Protein AF-A0A918XLY5-F1 (afdb_monomer)

Sequence (138 aa):
MVFLKAQVSSDLIGVGDHTYYDDRGSGVPFEEACVLYNYGPHRLFNGGFRAIAPGATILMPAGNHPTIGPSTYPFTMFGGQWAERTLETYLSAPAPPVCSTRAFGGQVLDGAGGPAREGGGHHAVHAGQGRQFQGQAP

Solvent-accessible surface area (backbone atoms only — not comparable to full-atom values): 8229 Å² total; per-residue (Å²): 99,46,63,39,60,84,66,66,78,54,88,46,52,46,59,23,60,80,16,30,36,38,56,83,78,66,83,62,55,63,65,74,69,24,41,42,50,85,52,80,97,64,66,50,77,42,67,50,34,28,40,39,29,41,63,33,36,33,42,30,52,64,68,60,65,54,86,59,78,98,53,58,70,70,52,45,79,74,39,69,72,43,20,75,74,31,44,67,63,60,70,68,44,78,76,69,92,50,50,31,43,35,28,51,78,33,49,39,43,59,52,92,81,77,87,84,66,93,88,65,81,85,47,73,54,78,44,53,76,75,43,75,46,80,57,78,66,86

Radius of gyration: 17.38 Å; Cα contacts (8 Å, |Δi|>4): 257; chains: 1; bounding box: 44×32×42 Å

Secondary structure (DSSP, 8-state):
-EESTTT---TTEEE-TT-EE--TT----HHHHTEES--SS--EEE-SSEEEPTTEEEE-GGGPPP-SSS--S-GGGG-HHHHHHHHHHHHHSPPPS--EEEESSS--EE---SPPPTT---------TT-EEES---

Nearest PDB structures (foldseek):
  6pxa-assembly3_G  TM=8.141E-01  e=2.542E-02  Aliivibrio fischeri ES114
  6pu9-assembly1_B  TM=7.550E-01  e=2.714E-02  Vibrio vulnificus CMCP6

pLDDT: mean 73.64, std 22.46, range [23.81, 96.12]

Structure (mmCIF, N/CA/C/O backbone):
data_AF-A0A918XLY5-F1
#
_entry.id   AF-A0A918XLY5-F1
#
loop_
_atom_site.group_PDB
_atom_site.id
_atom_site.type_symbol
_atom_site.label_atom_id
_atom_site.label_alt_id
_atom_site.label_comp_id
_atom_site.label_asym_id
_atom_site.label_entity_id
_atom_site.label_seq_id
_atom_site.pdbx_PDB_ins_code
_atom_site.Cartn_x
_atom_site.Cartn_y
_atom_site.Cartn_z
_atom_site.occupancy
_atom_site.B_iso_or_equiv
_atom_site.auth_seq_id
_atom_site.auth_comp_id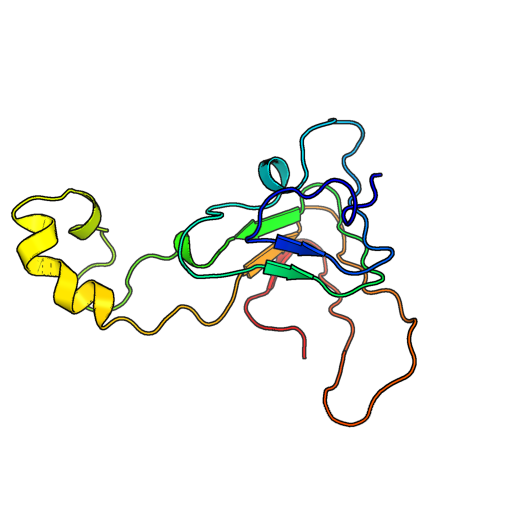
_atom_site.auth_asym_id
_atom_site.auth_atom_id
_atom_site.pdbx_PDB_model_num
ATOM 1 N N . MET A 1 1 ? -8.207 4.783 17.510 1.00 85.75 1 MET A N 1
ATOM 2 C CA . MET A 1 1 ? -9.097 3.889 16.733 1.00 85.75 1 MET A CA 1
ATOM 3 C C . MET A 1 1 ? -9.907 4.696 15.737 1.00 85.75 1 MET A C 1
ATOM 5 O O . MET A 1 1 ? -10.540 5.668 16.134 1.00 85.75 1 MET A O 1
ATOM 9 N N . VAL A 1 2 ? -9.927 4.259 14.478 1.00 92.25 2 VAL A N 1
ATOM 10 C CA . VAL A 1 2 ? -10.647 4.901 13.371 1.00 92.25 2 VAL A CA 1
ATOM 11 C C . VAL A 1 2 ? -11.366 3.869 12.497 1.00 92.25 2 VAL A C 1
ATOM 13 O O . VAL A 1 2 ? -10.828 2.791 12.242 1.00 92.25 2 VAL A O 1
ATOM 16 N N . PHE A 1 3 ? -12.581 4.184 12.032 1.00 94.25 3 PHE A N 1
ATOM 17 C CA . PHE A 1 3 ? -13.305 3.348 11.066 1.00 94.25 3 PHE A CA 1
ATOM 18 C C . PHE A 1 3 ? -12.813 3.618 9.647 1.00 94.25 3 PHE A C 1
ATOM 20 O O . PHE A 1 3 ? -12.813 4.757 9.186 1.00 94.25 3 PHE A O 1
ATOM 27 N N . LEU A 1 4 ? -12.435 2.556 8.939 1.00 94.38 4 LEU A N 1
ATOM 28 C CA . LEU A 1 4 ? -11.695 2.681 7.687 1.00 94.38 4 LEU A CA 1
ATOM 29 C C . LEU A 1 4 ? -12.584 2.980 6.476 1.00 94.38 4 LEU A C 1
ATOM 31 O O . LEU A 1 4 ? -12.155 3.703 5.584 1.00 94.38 4 LEU A O 1
ATOM 35 N N . LYS A 1 5 ? -13.834 2.494 6.451 1.00 92.94 5 LYS A N 1
ATOM 36 C CA . LYS A 1 5 ? -14.717 2.619 5.273 1.00 92.94 5 LYS A CA 1
ATOM 37 C C . LYS A 1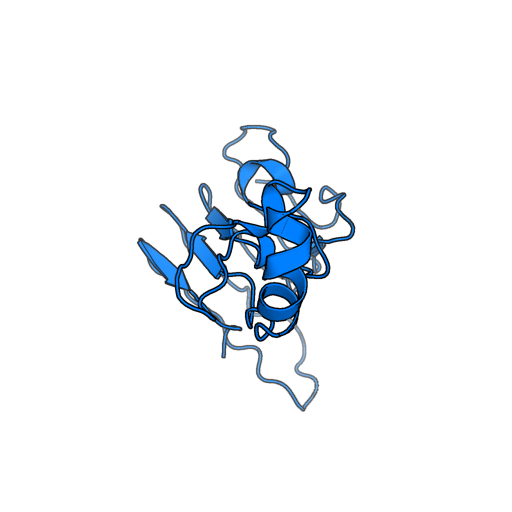 5 ? -14.966 4.069 4.839 1.00 92.94 5 LYS A C 1
ATOM 39 O O . LYS A 1 5 ? -15.173 4.318 3.661 1.00 92.94 5 LYS A O 1
ATOM 44 N N . ALA A 1 6 ? -14.946 5.010 5.782 1.00 91.12 6 ALA A N 1
ATOM 45 C CA . ALA A 1 6 ? -15.170 6.430 5.515 1.00 91.12 6 ALA A CA 1
ATOM 46 C C . ALA A 1 6 ? -13.876 7.248 5.342 1.00 91.12 6 ALA A C 1
ATOM 48 O O . ALA A 1 6 ? -13.959 8.426 5.014 1.00 91.12 6 ALA A O 1
ATOM 49 N N . GLN A 1 7 ? -12.704 6.665 5.616 1.00 92.81 7 GLN A N 1
ATOM 50 C CA . GLN A 1 7 ? -11.425 7.391 5.634 1.00 92.81 7 GLN A CA 1
ATOM 51 C C . GLN A 1 7 ? -10.446 6.950 4.548 1.00 92.81 7 GLN A C 1
ATOM 53 O O . GLN A 1 7 ? -9.580 7.728 4.164 1.00 92.81 7 GLN A O 1
ATOM 58 N N . VAL A 1 8 ? -10.565 5.713 4.072 1.00 94.12 8 VAL A N 1
ATOM 59 C CA . VAL A 1 8 ? -9.766 5.194 2.959 1.00 94.12 8 VAL A CA 1
ATOM 60 C C . VAL A 1 8 ? -10.216 5.874 1.669 1.00 94.12 8 VAL A C 1
ATOM 62 O O . VAL A 1 8 ? -11.411 5.943 1.382 1.00 94.12 8 VAL A O 1
ATOM 65 N N . SER A 1 9 ? -9.249 6.393 0.918 1.00 94.88 9 SER A N 1
ATOM 66 C CA . SER A 1 9 ? -9.462 7.211 -0.278 1.00 94.88 9 SER A CA 1
ATOM 67 C C . SER A 1 9 ? -8.881 6.595 -1.551 1.00 94.88 9 SER A C 1
ATOM 69 O O . SER A 1 9 ? -9.286 6.965 -2.650 1.00 94.88 9 SER A O 1
ATOM 71 N N . SER A 1 10 ? -7.947 5.649 -1.429 1.00 94.31 10 SER A N 1
ATOM 72 C CA . SER A 1 10 ? -7.364 4.939 -2.557 1.00 94.31 10 SER A CA 1
ATOM 73 C C . SER 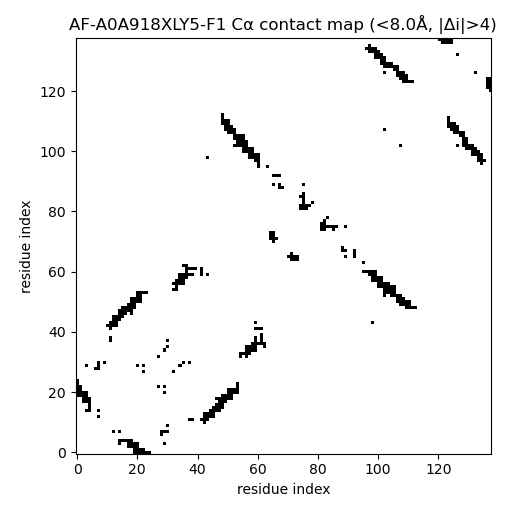A 1 10 ? -8.384 4.011 -3.194 1.00 94.31 10 SER A C 1
ATOM 75 O O . SER A 1 10 ? -8.907 3.093 -2.562 1.00 94.31 10 SER A O 1
ATOM 77 N N . ASP A 1 11 ? -8.539 4.139 -4.508 1.00 93.56 11 ASP A N 1
ATOM 78 C CA . ASP A 1 11 ? -9.314 3.186 -5.300 1.00 93.56 11 ASP A CA 1
ATOM 79 C C . ASP A 1 11 ? -8.739 1.762 -5.224 1.00 93.56 11 ASP A C 1
ATOM 81 O O . ASP A 1 11 ? -9.436 0.782 -5.489 1.00 93.56 11 ASP A O 1
ATOM 85 N N . LEU A 1 12 ? -7.464 1.607 -4.862 1.00 90.81 12 LEU A N 1
ATOM 86 C CA . LEU A 1 12 ? -6.822 0.301 -4.747 1.00 90.81 12 LEU A CA 1
ATOM 87 C C . LEU A 1 12 ? -7.185 -0.427 -3.448 1.00 90.81 12 LEU A C 1
ATOM 89 O O . LEU A 1 12 ? -6.829 -1.596 -3.307 1.00 90.81 12 LEU A O 1
ATOM 93 N N . ILE A 1 13 ? -7.900 0.214 -2.520 1.00 91.62 13 ILE A N 1
ATOM 94 C CA . ILE A 1 13 ? -8.228 -0.348 -1.211 1.00 91.62 13 ILE A CA 1
ATOM 95 C C . ILE A 1 13 ? -9.752 -0.379 -1.027 1.00 91.62 13 ILE A C 1
ATOM 97 O O . ILE A 1 13 ? -10.413 0.638 -0.856 1.00 91.62 13 ILE A O 1
ATOM 101 N N . GLY A 1 14 ? -10.324 -1.582 -1.029 1.00 90.00 14 GLY A N 1
ATOM 102 C CA . GLY A 1 14 ? -11.723 -1.822 -0.687 1.00 90.00 14 GLY A CA 1
ATOM 103 C C . GLY A 1 14 ? -11.876 -2.165 0.792 1.00 90.00 14 GLY A C 1
ATOM 104 O O . GLY A 1 14 ? -11.190 -3.055 1.294 1.00 90.00 14 GLY A O 1
ATOM 105 N N . VAL A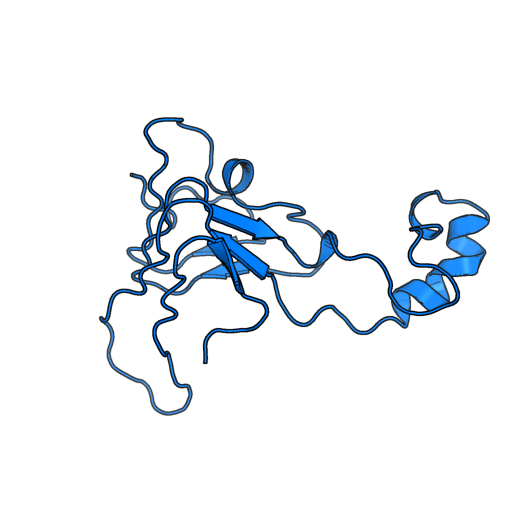 1 15 ? -12.804 -1.504 1.487 1.00 91.12 15 VAL A N 1
ATOM 106 C CA . VAL A 1 15 ? -13.041 -1.707 2.924 1.00 91.12 15 VAL A CA 1
ATOM 107 C C . VAL A 1 15 ? -14.502 -2.050 3.200 1.00 91.12 15 VAL A C 1
ATOM 109 O O . VAL A 1 15 ? -15.409 -1.290 2.859 1.00 91.12 15 VAL A O 1
ATOM 112 N N . GLY A 1 16 ? -14.733 -3.187 3.854 1.00 87.06 16 GLY A N 1
ATOM 113 C CA . GLY A 1 16 ? -16.052 -3.593 4.328 1.00 87.06 16 GLY A CA 1
ATOM 114 C C . GLY A 1 16 ? -16.536 -2.825 5.563 1.00 87.06 16 GLY A C 1
ATOM 115 O O . GLY A 1 16 ? -15.787 -2.118 6.237 1.00 87.06 16 GLY A O 1
ATOM 116 N N . ASP A 1 17 ? -17.824 -2.969 5.868 1.00 89.88 17 ASP A N 1
ATOM 117 C CA . ASP A 1 17 ? -18.466 -2.302 7.004 1.00 89.88 17 ASP A CA 1
ATOM 118 C C . ASP A 1 17 ? -17.846 -2.677 8.349 1.00 89.88 17 ASP A C 1
ATOM 120 O O . ASP A 1 17 ? -17.373 -3.791 8.529 1.00 89.88 17 ASP A O 1
ATOM 124 N N . HIS A 1 18 ? -17.872 -1.753 9.312 1.00 88.94 18 HIS A N 1
ATOM 125 C CA . HIS A 1 18 ? -17.401 -1.974 10.690 1.00 88.94 18 HIS A CA 1
ATOM 126 C C . HIS A 1 18 ? -15.929 -2.396 10.832 1.00 88.94 18 HIS A C 1
ATOM 128 O O . HIS A 1 18 ? -15.513 -2.842 11.900 1.00 88.94 18 HIS A O 1
ATOM 134 N N . THR A 1 19 ? -15.127 -2.219 9.784 1.00 88.06 19 THR A N 1
ATOM 135 C CA . THR A 1 19 ? -13.684 -2.447 9.824 1.00 88.06 19 THR A CA 1
ATOM 136 C C . THR A 1 19 ? -12.953 -1.214 10.358 1.00 88.06 19 THR A C 1
ATOM 138 O O . THR A 1 19 ? -13.193 -0.092 9.899 1.00 88.06 19 THR A O 1
ATOM 141 N N . TYR A 1 20 ? -12.058 -1.410 11.327 1.00 90.94 20 TYR A N 1
ATOM 142 C CA . TYR A 1 20 ? -11.339 -0.337 12.014 1.00 90.94 20 TYR A CA 1
ATOM 143 C C . TYR A 1 20 ? -9.840 -0.616 12.161 1.00 90.94 20 TYR A C 1
ATOM 145 O O . TYR A 1 20 ? -9.399 -1.763 12.141 1.00 90.94 20 TYR A O 1
ATOM 153 N N . TYR A 1 21 ? -9.065 0.449 12.349 1.00 90.38 21 TYR A N 1
ATOM 154 C CA . TYR A 1 21 ? -7.637 0.420 12.671 1.00 90.38 21 TYR A CA 1
ATOM 155 C C . TYR A 1 21 ? -7.391 1.156 13.987 1.00 90.38 21 TYR A C 1
ATOM 157 O O . TYR A 1 21 ? -7.970 2.218 14.232 1.00 90.38 21 TYR A O 1
ATOM 165 N N . ASP A 1 22 ? -6.545 0.605 14.853 1.00 91.00 22 ASP A N 1
ATOM 166 C CA . ASP A 1 22 ? -6.037 1.354 15.999 1.00 91.00 22 ASP A CA 1
ATOM 167 C C . ASP A 1 22 ? -4.784 2.159 15.615 1.00 91.00 22 ASP A C 1
ATOM 169 O O . ASP A 1 22 ? -3.660 1.663 15.610 1.00 91.00 22 ASP A O 1
ATOM 173 N N . ASP A 1 23 ? -5.007 3.434 15.299 1.00 90.69 23 ASP A N 1
ATOM 174 C CA . ASP A 1 23 ? -4.001 4.412 14.884 1.00 90.69 23 ASP A CA 1
ATOM 175 C C . ASP A 1 23 ? -3.139 4.965 16.026 1.00 90.69 23 ASP A C 1
ATOM 177 O O . ASP A 1 23 ? -2.242 5.772 15.764 1.00 90.69 23 ASP A O 1
ATOM 181 N N . ARG A 1 24 ? -3.426 4.587 17.283 1.00 89.56 24 ARG A N 1
ATOM 182 C CA . ARG A 1 24 ? -2.802 5.135 18.504 1.00 89.56 24 ARG A CA 1
ATOM 183 C C . ARG A 1 24 ? -2.809 6.669 18.579 1.00 89.56 24 ARG A C 1
ATOM 185 O O . ARG A 1 24 ? -1.949 7.257 19.231 1.00 89.56 24 ARG A O 1
ATOM 192 N N . GLY A 1 25 ? -3.765 7.318 17.914 1.00 91.12 25 GLY A N 1
ATOM 193 C CA . GLY A 1 25 ? -3.855 8.775 17.835 1.00 91.12 25 GLY A CA 1
ATOM 194 C C . GLY A 1 25 ? -2.806 9.434 16.937 1.00 91.12 25 GLY A C 1
ATOM 195 O O . GLY A 1 25 ? -2.576 10.632 17.077 1.00 91.12 25 GLY A O 1
ATOM 196 N N . SER A 1 26 ? -2.153 8.690 16.035 1.00 90.69 26 SER A N 1
ATOM 197 C CA . SER A 1 26 ? -1.170 9.266 15.104 1.00 90.69 26 SER A CA 1
ATOM 198 C C . SER A 1 26 ? -1.799 10.229 14.092 1.00 90.69 26 SER A C 1
ATOM 200 O O . SER A 1 26 ? -1.107 11.111 13.592 1.00 90.69 26 SER A O 1
ATOM 202 N N . GLY A 1 27 ? -3.088 10.058 13.769 1.00 90.06 27 GLY A N 1
ATOM 203 C CA . GLY A 1 27 ? -3.777 10.848 12.746 1.00 90.06 27 GLY A CA 1
ATOM 204 C C . GLY A 1 27 ? -3.291 10.599 11.312 1.00 90.06 27 GLY A C 1
ATOM 205 O O . GLY A 1 27 ? -3.819 11.206 10.385 1.00 90.06 27 GLY A O 1
ATOM 206 N N . VAL A 1 28 ? -2.313 9.709 11.116 1.00 92.56 28 VAL A N 1
ATOM 207 C CA . VAL A 1 28 ? -1.803 9.342 9.793 1.00 92.56 28 VAL A CA 1
ATOM 208 C C . VAL A 1 28 ? -2.838 8.450 9.098 1.00 92.56 28 VAL A C 1
ATOM 210 O O . VAL A 1 28 ? -3.301 7.480 9.712 1.00 92.56 28 VAL A O 1
ATOM 213 N N . PRO A 1 29 ? -3.206 8.732 7.834 1.00 93.69 29 PRO A N 1
ATOM 214 C CA . PRO A 1 29 ? -4.125 7.890 7.082 1.00 93.69 29 PRO A CA 1
ATOM 215 C C . PRO A 1 29 ? -3.663 6.431 7.045 1.00 93.69 29 PRO A C 1
ATOM 217 O O . PRO A 1 29 ? -2.484 6.141 6.851 1.00 93.69 29 PRO A O 1
ATOM 220 N N . PHE A 1 30 ? -4.601 5.493 7.189 1.00 93.00 30 PHE A N 1
ATOM 221 C CA . PHE A 1 30 ? -4.310 4.053 7.171 1.00 93.00 30 PHE A CA 1
ATOM 222 C C . PHE A 1 30 ? -3.507 3.618 5.934 1.00 93.00 30 PHE A C 1
ATOM 224 O O . PHE A 1 30 ? -2.604 2.790 6.027 1.00 93.00 30 PHE A O 1
ATOM 231 N N . GLU A 1 31 ? -3.821 4.199 4.781 1.00 92.94 31 GLU A N 1
ATOM 232 C CA . GLU A 1 31 ? -3.195 3.886 3.494 1.00 92.94 31 GLU A CA 1
ATOM 233 C C . GLU A 1 31 ? -1.712 4.272 3.470 1.00 92.94 31 GLU A C 1
ATOM 235 O O . GLU A 1 31 ? -0.918 3.601 2.823 1.00 92.94 31 GLU A O 1
ATOM 240 N N . GLU A 1 32 ? -1.332 5.301 4.229 1.00 93.31 32 GLU A N 1
ATOM 241 C CA . GLU A 1 32 ? 0.052 5.753 4.383 1.00 93.31 32 GLU A CA 1
ATOM 242 C C . GLU A 1 32 ? 0.766 5.008 5.516 1.00 93.31 32 GLU A C 1
ATOM 244 O O . GLU A 1 32 ? 1.926 4.620 5.384 1.00 93.31 32 GLU A O 1
ATOM 249 N N . ALA A 1 33 ? 0.072 4.784 6.635 1.00 91.75 33 ALA A N 1
ATOM 250 C CA . ALA A 1 33 ? 0.645 4.158 7.823 1.00 91.75 33 ALA A CA 1
ATOM 251 C C . ALA A 1 33 ? 0.879 2.651 7.652 1.00 91.75 33 ALA A C 1
ATOM 253 O O . ALA A 1 33 ? 1.828 2.100 8.215 1.00 91.75 33 ALA A O 1
ATOM 254 N N . CYS A 1 34 ? -0.004 1.972 6.916 1.00 91.25 34 CYS A N 1
ATOM 255 C CA . CYS A 1 34 ? -0.061 0.516 6.895 1.00 91.25 34 CYS A CA 1
ATOM 256 C C . CYS A 1 34 ? 0.140 -0.094 5.510 1.00 91.25 34 CYS A C 1
ATOM 258 O O . CYS A 1 34 ? 0.563 -1.243 5.457 1.00 91.25 34 CYS A O 1
ATOM 260 N N . VAL A 1 35 ? -0.152 0.592 4.401 1.00 91.94 35 VAL A N 1
ATOM 261 C CA . VAL A 1 35 ? -0.151 -0.040 3.068 1.00 91.94 35 VAL A CA 1
ATOM 262 C C . VAL A 1 35 ? 1.068 0.389 2.257 1.00 91.94 35 VAL A C 1
ATOM 264 O O . VAL A 1 35 ? 1.168 1.508 1.770 1.00 91.94 35 VAL A O 1
ATOM 267 N N . LEU A 1 36 ? 2.010 -0.531 2.074 1.00 91.12 36 LEU A N 1
ATOM 268 C CA . LEU A 1 36 ? 3.237 -0.288 1.322 1.00 91.12 36 LEU A CA 1
ATOM 269 C C . LEU A 1 36 ? 3.094 -0.761 -0.123 1.00 91.12 36 LEU A C 1
ATOM 271 O O . LEU A 1 36 ? 2.519 -1.819 -0.386 1.00 91.12 36 LEU A O 1
ATOM 275 N N . TYR A 1 37 ? 3.692 -0.004 -1.046 1.00 91.62 37 TYR A N 1
ATOM 276 C CA . TYR A 1 37 ? 3.688 -0.276 -2.489 1.00 91.62 37 TYR A CA 1
ATOM 277 C C . TYR A 1 37 ? 2.284 -0.257 -3.123 1.00 91.62 37 TYR A C 1
ATOM 279 O O . TYR A 1 37 ? 1.982 -1.060 -4.003 1.00 91.62 37 TYR A O 1
ATOM 287 N N . ASN A 1 38 ? 1.413 0.656 -2.674 1.00 91.31 38 ASN A N 1
ATOM 288 C CA . ASN A 1 38 ? 0.027 0.787 -3.137 1.00 91.31 38 ASN A CA 1
ATOM 289 C C . ASN A 1 38 ? -0.091 1.400 -4.549 1.00 91.31 38 ASN A C 1
ATOM 291 O O . ASN A 1 38 ? -0.542 2.529 -4.722 1.00 91.31 38 ASN A O 1
ATOM 295 N N . TYR A 1 39 ? 0.367 0.667 -5.560 1.00 88.69 39 TYR A N 1
ATOM 296 C CA . TYR A 1 39 ? 0.287 1.040 -6.970 1.00 88.69 39 TYR A CA 1
ATOM 297 C C . TYR A 1 39 ? 0.240 -0.206 -7.864 1.00 88.69 39 TYR A C 1
ATOM 299 O O . TYR A 1 39 ? 0.404 -1.340 -7.410 1.00 88.69 39 TYR A O 1
ATOM 307 N N . GLY A 1 40 ? 0.026 0.005 -9.163 1.00 86.69 40 GLY A N 1
ATOM 308 C CA . GLY A 1 40 ? -0.101 -1.075 -10.138 1.00 86.69 40 GLY A CA 1
ATOM 309 C C . GLY A 1 40 ? -1.524 -1.647 -10.214 1.00 86.69 40 GLY A C 1
ATOM 310 O O . GLY A 1 40 ? -2.477 -0.998 -9.789 1.00 86.69 40 GLY A O 1
ATOM 311 N N . PRO A 1 41 ? -1.697 -2.844 -10.799 1.00 84.06 41 PRO A N 1
ATOM 312 C CA . PRO A 1 41 ? -3.022 -3.372 -11.134 1.00 84.06 41 PRO A CA 1
ATOM 313 C C . PRO A 1 41 ? -3.741 -4.067 -9.965 1.00 84.06 41 PRO A C 1
ATOM 315 O O . PRO A 1 41 ? -4.892 -4.479 -10.107 1.00 84.06 41 PRO A O 1
ATOM 318 N N . HIS A 1 42 ? -3.075 -4.243 -8.823 1.00 84.25 42 HIS A N 1
ATOM 319 C CA . HIS A 1 42 ? -3.583 -5.040 -7.707 1.00 84.25 42 HIS A CA 1
ATOM 320 C C . HIS A 1 42 ? -4.390 -4.200 -6.718 1.00 84.25 42 HIS A C 1
ATOM 322 O O . HIS A 1 42 ? -4.085 -3.033 -6.488 1.00 84.25 42 HIS A O 1
ATOM 328 N N . ARG A 1 43 ? -5.392 -4.824 -6.088 1.00 84.00 43 ARG A N 1
ATOM 329 C CA . ARG A 1 43 ? -6.243 -4.194 -5.072 1.00 84.00 43 ARG A CA 1
ATOM 330 C C . ARG A 1 43 ? -6.206 -4.967 -3.759 1.00 84.00 43 ARG A C 1
ATOM 332 O O . ARG A 1 43 ? -6.175 -6.196 -3.761 1.00 84.00 43 ARG A O 1
ATOM 339 N N . LEU A 1 44 ? -6.245 -4.236 -2.652 1.00 86.25 44 LEU A N 1
ATOM 340 C CA . LEU A 1 44 ? -6.436 -4.756 -1.307 1.00 86.25 44 LEU A CA 1
ATOM 341 C C . LEU A 1 44 ? -7.933 -4.762 -1.002 1.00 86.25 44 LEU A C 1
ATOM 343 O O . LEU A 1 44 ? -8.523 -3.707 -0.797 1.00 86.25 44 LEU A O 1
ATOM 347 N N . PHE A 1 45 ? -8.552 -5.937 -0.946 1.00 78.06 45 PHE A N 1
ATOM 348 C CA . PHE A 1 45 ? -9.933 -6.064 -0.485 1.00 78.06 45 PHE A CA 1
ATOM 349 C C . PHE A 1 45 ? -9.961 -6.549 0.954 1.00 78.06 45 PHE A C 1
ATOM 351 O O . PHE A 1 45 ? -9.472 -7.633 1.268 1.00 78.06 45 PHE A O 1
ATOM 358 N N . ASN A 1 46 ? -10.572 -5.748 1.817 1.00 70.62 46 ASN A N 1
ATOM 359 C CA . ASN A 1 46 ? -10.787 -6.077 3.207 1.00 70.62 46 ASN A CA 1
ATOM 360 C C . ASN A 1 46 ? -12.281 -6.300 3.445 1.00 70.62 46 ASN A C 1
ATOM 362 O O . ASN A 1 46 ? -13.096 -5.423 3.156 1.00 70.62 46 ASN A O 1
ATOM 366 N N . GLY A 1 47 ? -12.648 -7.474 3.960 1.00 76.00 47 GLY A N 1
ATOM 367 C CA . GLY A 1 47 ? -14.030 -7.763 4.346 1.00 76.00 47 GLY A CA 1
ATOM 368 C C . GLY A 1 47 ? -14.540 -6.827 5.452 1.00 76.00 47 GLY A C 1
ATOM 369 O O . GLY A 1 47 ? -13.805 -5.986 5.976 1.00 76.00 47 GLY A O 1
ATOM 370 N N . GLY A 1 48 ? -15.817 -6.966 5.807 1.00 82.31 48 GLY A N 1
ATOM 371 C CA . GLY A 1 48 ? -16.389 -6.258 6.954 1.00 82.31 48 GLY A CA 1
ATOM 372 C C . GLY A 1 48 ? -15.993 -6.880 8.295 1.00 82.31 48 GLY A C 1
ATOM 373 O O . GLY A 1 48 ? -15.516 -8.013 8.339 1.00 82.31 48 GLY A O 1
ATOM 374 N N . PHE A 1 49 ? -16.247 -6.139 9.373 1.00 83.88 49 PHE A N 1
ATOM 375 C CA . PHE A 1 49 ? -16.105 -6.531 10.775 1.00 83.88 49 PHE A CA 1
ATOM 376 C C . PHE A 1 49 ? -14.678 -6.890 11.189 1.00 83.88 49 PHE A C 1
ATOM 378 O O . PHE A 1 49 ? -14.473 -7.832 11.945 1.00 83.88 49 PHE A O 1
ATOM 385 N N . ARG A 1 50 ? -13.672 -6.151 10.716 1.00 84.69 50 ARG A N 1
ATOM 386 C CA . ARG A 1 50 ? -12.262 -6.455 11.009 1.00 84.69 50 ARG A CA 1
ATOM 387 C C . ARG A 1 50 ? -11.610 -5.423 11.914 1.00 84.69 50 ARG A C 1
ATOM 389 O O . ARG A 1 50 ? -11.765 -4.222 11.715 1.00 84.69 50 ARG A O 1
ATOM 396 N N . ALA A 1 51 ? -10.817 -5.897 12.864 1.00 84.31 51 ALA A N 1
ATOM 397 C CA . ALA A 1 51 ? -9.946 -5.068 13.682 1.00 84.31 51 ALA A CA 1
ATOM 398 C C . ALA A 1 51 ? -8.510 -5.175 13.170 1.00 84.31 51 ALA A C 1
ATOM 400 O O . ALA A 1 51 ? -7.934 -6.262 13.175 1.00 84.31 51 ALA A O 1
ATOM 401 N N . ILE A 1 52 ? -7.921 -4.058 12.752 1.00 86.62 52 ILE A N 1
ATOM 402 C CA . ILE A 1 52 ? -6.515 -3.982 12.359 1.00 86.62 52 ILE A CA 1
ATOM 403 C C . ILE A 1 52 ? -5.710 -3.413 13.521 1.00 86.62 52 ILE A C 1
ATOM 405 O O . ILE A 1 52 ? -5.957 -2.303 13.998 1.00 86.62 52 ILE A O 1
ATOM 409 N N . ALA A 1 53 ? -4.731 -4.191 13.970 1.00 84.88 53 ALA A N 1
ATOM 410 C CA . ALA A 1 53 ? -3.854 -3.800 15.055 1.00 84.88 53 ALA A CA 1
ATOM 411 C C . ALA A 1 53 ? -2.933 -2.622 14.702 1.00 84.88 53 ALA A C 1
ATOM 413 O O . ALA A 1 53 ? -2.536 -2.475 13.541 1.00 84.88 53 ALA A O 1
ATOM 414 N N . PRO A 1 54 ? -2.491 -1.854 15.715 1.00 84.06 54 PRO A N 1
ATOM 415 C CA . PRO A 1 54 ? -1.423 -0.880 15.543 1.00 84.06 54 PRO A CA 1
ATOM 416 C C . PRO A 1 54 ? -0.162 -1.533 14.982 1.00 84.06 54 PRO A C 1
ATOM 418 O O . PRO A 1 54 ? 0.199 -2.637 15.393 1.00 84.06 54 PRO A O 1
ATOM 421 N N . GLY A 1 55 ? 0.540 -0.834 14.089 1.00 82.00 55 GLY A N 1
ATOM 422 C CA . GLY A 1 55 ? 1.790 -1.340 13.510 1.00 82.00 55 GLY A CA 1
ATOM 423 C C . GLY A 1 55 ? 1.600 -2.496 12.522 1.00 82.00 55 GLY A C 1
ATOM 424 O O . GLY A 1 55 ? 2.569 -3.172 12.168 1.00 82.00 55 GLY A O 1
ATOM 425 N N . ALA A 1 56 ? 0.368 -2.748 12.072 1.00 85.25 56 ALA A N 1
ATOM 426 C CA . ALA A 1 56 ? 0.136 -3.597 10.917 1.00 85.25 56 ALA A CA 1
ATOM 427 C C . ALA A 1 56 ? 0.772 -2.979 9.664 1.00 85.25 56 ALA A C 1
ATOM 429 O O . ALA A 1 56 ? 0.678 -1.779 9.421 1.00 85.25 56 ALA A O 1
ATOM 430 N N . THR A 1 57 ? 1.401 -3.822 8.856 1.00 86.12 57 THR A N 1
ATOM 431 C CA . THR A 1 57 ? 1.970 -3.470 7.559 1.00 86.12 57 THR A CA 1
ATOM 432 C C . THR A 1 57 ? 1.460 -4.453 6.518 1.00 86.12 57 THR A C 1
ATOM 434 O O . THR A 1 57 ? 1.563 -5.668 6.679 1.00 86.12 57 THR A O 1
ATOM 437 N N . ILE A 1 58 ? 0.912 -3.932 5.435 1.00 87.38 58 ILE A N 1
ATOM 438 C CA . ILE A 1 58 ? 0.380 -4.671 4.304 1.00 87.38 58 ILE A CA 1
ATOM 439 C C . ILE A 1 58 ? 1.285 -4.359 3.118 1.00 8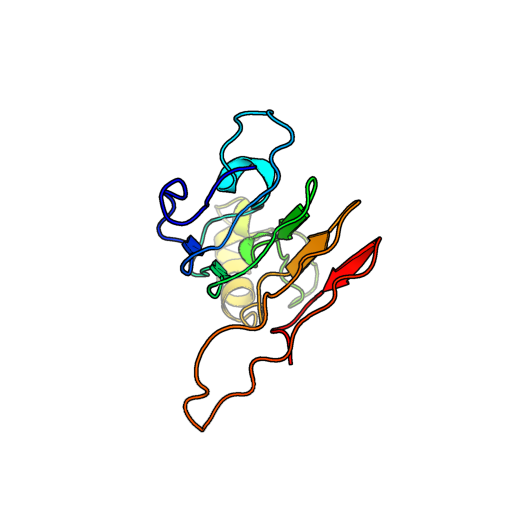7.38 58 ILE A C 1
ATOM 441 O O . ILE A 1 58 ? 1.358 -3.223 2.663 1.00 87.38 58 ILE A O 1
ATOM 445 N N . LEU A 1 59 ? 2.007 -5.369 2.646 1.00 85.19 59 LEU A N 1
ATOM 446 C CA . LEU A 1 59 ? 2.856 -5.283 1.466 1.00 85.19 59 LEU A CA 1
ATOM 447 C C . LEU A 1 59 ? 2.016 -5.649 0.246 1.00 85.19 59 LEU A C 1
ATOM 449 O O . LEU A 1 59 ? 1.583 -6.798 0.094 1.00 85.19 59 LEU A O 1
ATOM 453 N N . MET A 1 60 ? 1.789 -4.670 -0.620 1.00 86.81 60 MET A N 1
ATOM 454 C CA . M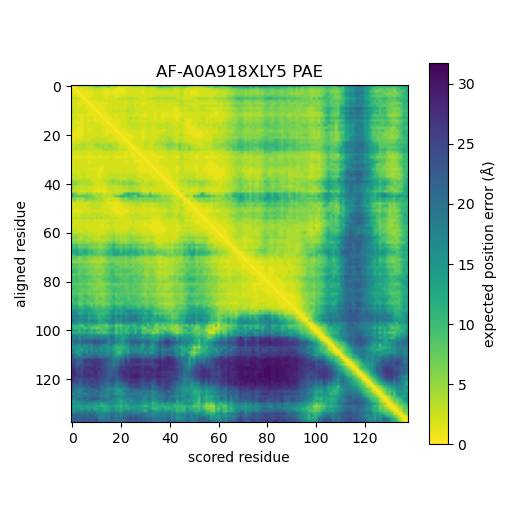ET A 1 60 ? 1.117 -4.888 -1.893 1.00 86.81 60 MET A CA 1
ATOM 455 C C . MET A 1 60 ? 2.037 -5.630 -2.875 1.00 86.81 60 MET A C 1
ATOM 457 O O . MET A 1 60 ? 3.261 -5.486 -2.799 1.00 86.81 60 MET A O 1
ATOM 461 N N . PRO A 1 61 ? 1.474 -6.393 -3.834 1.00 83.94 61 PRO A N 1
ATOM 462 C CA . PRO A 1 61 ? 2.255 -7.188 -4.785 1.00 83.94 61 PRO A CA 1
ATOM 463 C C . PRO A 1 61 ? 3.301 -6.401 -5.582 1.00 83.94 61 PRO A C 1
ATOM 465 O O . PRO A 1 61 ? 4.301 -6.976 -6.001 1.00 83.94 61 PRO A O 1
ATOM 468 N N . ALA A 1 62 ? 3.100 -5.095 -5.769 1.00 84.31 62 ALA A N 1
ATOM 469 C CA . ALA A 1 62 ? 4.021 -4.241 -6.510 1.00 84.31 62 ALA A CA 1
ATOM 470 C C . ALA A 1 62 ? 5.399 -4.071 -5.839 1.00 84.31 62 ALA A C 1
ATOM 472 O O . ALA A 1 62 ? 6.350 -3.676 -6.505 1.00 84.31 62 ALA A O 1
ATOM 473 N N . GLY A 1 63 ? 5.533 -4.405 -4.549 1.00 84.00 63 GLY A N 1
ATOM 474 C CA . GLY A 1 63 ? 6.828 -4.457 -3.862 1.00 84.00 63 GLY A CA 1
ATOM 475 C C . GLY A 1 63 ? 7.662 -5.707 -4.172 1.00 84.00 63 GLY A C 1
ATOM 476 O O . GLY A 1 63 ? 8.801 -5.807 -3.717 1.00 84.00 63 GLY A O 1
ATOM 477 N N . ASN A 1 64 ? 7.116 -6.677 -4.911 1.00 83.00 64 ASN A N 1
ATOM 478 C CA . ASN A 1 64 ? 7.824 -7.913 -5.227 1.00 83.00 64 ASN A CA 1
ATOM 479 C C . ASN A 1 64 ? 8.774 -7.728 -6.413 1.00 83.00 64 ASN A C 1
ATOM 481 O O . ASN A 1 64 ? 8.437 -7.113 -7.424 1.00 83.00 64 ASN A O 1
ATOM 485 N N . HIS A 1 65 ? 9.955 -8.331 -6.305 1.00 82.31 65 HIS A N 1
ATOM 486 C CA . HIS A 1 65 ? 10.906 -8.398 -7.406 1.00 82.31 65 HIS A CA 1
ATOM 487 C C . HIS A 1 65 ? 10.605 -9.584 -8.330 1.00 82.31 65 HIS A C 1
ATOM 489 O O . HIS A 1 65 ? 10.143 -10.625 -7.850 1.00 82.31 65 HIS A O 1
ATOM 495 N N . PRO A 1 66 ? 10.917 -9.473 -9.634 1.00 77.69 66 PRO A N 1
ATOM 496 C CA . PRO A 1 66 ? 10.881 -10.615 -10.534 1.00 77.69 66 PRO A CA 1
ATOM 497 C C . PRO A 1 66 ? 11.798 -11.718 -10.008 1.00 77.69 66 PRO A C 1
ATOM 499 O O . PRO A 1 66 ? 12.970 -11.482 -9.723 1.00 77.69 66 PRO A O 1
ATOM 502 N N . THR A 1 67 ? 11.268 -12.930 -9.889 1.00 83.88 67 THR A N 1
ATOM 503 C CA . THR A 1 67 ? 12.049 -14.137 -9.567 1.00 83.88 67 THR A CA 1
ATOM 504 C C . THR A 1 67 ? 12.289 -15.006 -10.799 1.00 83.88 67 THR A C 1
ATOM 506 O O . THR A 1 67 ? 12.789 -16.122 -10.686 1.00 83.88 67 THR A O 1
ATOM 509 N N . ILE A 1 68 ? 11.899 -14.506 -11.973 1.00 80.06 68 ILE A N 1
ATOM 510 C CA . ILE A 1 68 ? 12.136 -15.123 -13.273 1.00 80.06 68 ILE A CA 1
ATOM 511 C C . ILE A 1 68 ? 13.365 -14.488 -13.928 1.00 80.06 68 ILE A C 1
ATOM 513 O O . ILE A 1 68 ? 13.569 -13.276 -13.856 1.00 80.06 68 ILE A O 1
ATOM 517 N N . GLY A 1 69 ? 14.178 -15.313 -14.586 1.00 81.88 69 GLY A N 1
ATOM 518 C CA . GLY A 1 69 ? 15.418 -14.881 -15.225 1.00 81.88 69 GLY A CA 1
ATOM 519 C C . GLY A 1 69 ? 16.653 -15.009 -14.320 1.00 81.88 69 GLY A C 1
ATOM 520 O O . GLY A 1 69 ? 16.607 -15.669 -13.283 1.00 81.88 69 GLY A O 1
ATOM 521 N N . PRO A 1 70 ? 17.793 -14.426 -14.730 1.00 85.06 70 PRO A N 1
ATOM 522 C CA . PRO A 1 70 ? 19.093 -14.676 -14.099 1.00 85.06 70 PRO A CA 1
ATOM 523 C C . PRO A 1 70 ? 19.360 -13.836 -12.839 1.00 85.06 70 PRO A C 1
ATOM 525 O O . PRO A 1 70 ? 20.389 -14.018 -12.192 1.00 85.06 70 PRO A O 1
ATOM 528 N N . SER A 1 71 ? 18.491 -12.877 -12.505 1.00 88.12 71 SER A N 1
ATOM 529 C CA . SER A 1 71 ? 18.676 -11.961 -11.378 1.00 88.12 71 SER A CA 1
ATOM 530 C C . SER A 1 71 ? 17.341 -11.397 -10.903 1.00 88.12 71 SER A C 1
ATOM 532 O O . SER A 1 71 ? 16.448 -11.161 -11.711 1.00 88.12 71 SER A O 1
ATOM 534 N N . THR A 1 72 ? 17.242 -11.113 -9.604 1.00 89.25 72 THR A N 1
ATOM 535 C CA . THR A 1 72 ? 16.114 -10.389 -9.002 1.00 89.25 72 THR A CA 1
ATOM 536 C C . THR A 1 72 ? 16.291 -8.868 -9.042 1.00 89.25 72 THR A C 1
ATOM 538 O O . THR A 1 72 ? 15.425 -8.129 -8.580 1.00 89.25 72 THR A O 1
ATOM 541 N N . TYR A 1 73 ? 17.403 -8.359 -9.582 1.00 90.38 73 TYR A N 1
ATOM 542 C CA . TYR A 1 73 ? 17.637 -6.921 -9.703 1.00 90.38 73 TYR A CA 1
ATOM 543 C C . TYR A 1 73 ? 16.661 -6.294 -10.723 1.00 90.38 73 TYR A C 1
ATOM 545 O O . TYR A 1 73 ? 16.486 -6.845 -11.812 1.00 90.38 73 TYR A O 1
ATOM 553 N N . PRO A 1 74 ? 16.013 -5.152 -10.417 1.00 88.38 74 PRO A N 1
ATOM 554 C CA . PRO A 1 74 ? 14.888 -4.636 -11.194 1.00 88.38 74 PRO A CA 1
ATOM 555 C C . PRO A 1 74 ? 15.367 -3.825 -12.407 1.00 88.38 74 PRO A C 1
ATOM 557 O O . PRO A 1 74 ? 15.051 -2.645 -12.542 1.00 88.38 74 PRO A O 1
ATOM 560 N N . PHE A 1 75 ? 16.142 -4.447 -13.299 1.00 92.00 75 PHE A N 1
ATOM 561 C CA . PHE A 1 75 ? 16.730 -3.786 -14.471 1.00 92.00 75 PHE A CA 1
ATOM 562 C C . PHE A 1 75 ? 15.694 -2.992 -15.282 1.00 92.00 75 PHE A C 1
ATOM 564 O O . PHE A 1 75 ? 15.958 -1.866 -15.697 1.00 92.00 75 PHE A O 1
ATOM 571 N N . THR A 1 76 ? 14.483 -3.533 -15.432 1.00 90.12 76 THR A N 1
ATOM 572 C CA . THR A 1 76 ? 13.386 -2.914 -16.188 1.00 90.12 76 THR A CA 1
ATOM 573 C C . THR A 1 76 ? 13.011 -1.517 -15.679 1.00 90.12 76 THR A C 1
ATOM 575 O O . THR A 1 76 ? 12.603 -0.674 -16.473 1.00 90.12 76 THR A O 1
ATOM 578 N N . MET A 1 77 ? 13.193 -1.229 -14.383 1.00 88.56 77 MET A N 1
ATOM 579 C CA . MET A 1 77 ? 12.834 0.065 -13.785 1.00 88.56 77 MET A CA 1
ATOM 580 C C . MET A 1 77 ? 13.769 1.217 -14.189 1.00 88.56 77 MET A C 1
ATOM 582 O O . MET A 1 77 ? 13.388 2.375 -14.046 1.00 88.56 77 MET A O 1
ATOM 586 N N . PHE A 1 78 ? 14.969 0.936 -14.711 1.00 93.44 78 PHE A N 1
A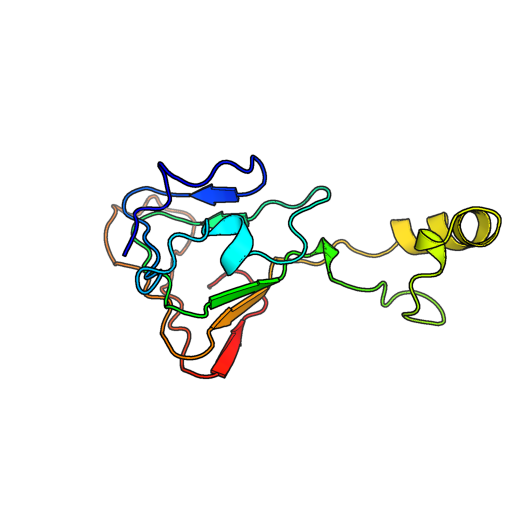TOM 587 C CA . PHE A 1 78 ? 15.941 1.979 -15.074 1.00 93.44 78 PHE A CA 1
ATOM 588 C C . PHE A 1 78 ? 15.721 2.588 -16.468 1.00 93.44 78 PHE A C 1
ATOM 590 O O . PHE A 1 78 ? 16.421 3.530 -16.837 1.00 93.44 78 PHE A O 1
ATOM 597 N N . GLY A 1 79 ? 14.755 2.087 -17.245 1.00 92.38 79 GLY A N 1
ATOM 598 C CA . GLY A 1 79 ? 14.450 2.615 -18.577 1.00 92.38 79 GLY A CA 1
ATOM 599 C C . GLY A 1 79 ? 15.531 2.330 -19.630 1.00 92.38 79 GLY A C 1
ATOM 600 O O . GLY A 1 79 ? 16.448 1.531 -19.423 1.00 92.38 79 GLY A O 1
ATOM 601 N N . GLY A 1 80 ? 15.397 2.967 -20.799 1.00 96.12 80 GLY A N 1
ATOM 602 C CA . GLY A 1 80 ? 16.322 2.827 -21.929 1.00 96.12 80 GLY A CA 1
ATOM 603 C C . GLY A 1 80 ? 16.567 1.370 -22.334 1.00 96.12 80 GLY A C 1
ATOM 604 O O . GLY A 1 80 ? 15.660 0.537 -22.289 1.00 96.12 80 GLY A O 1
ATOM 605 N N . GLN A 1 81 ? 17.823 1.047 -22.654 1.00 95.44 81 GLN A N 1
ATOM 606 C CA . GLN A 1 81 ? 18.212 -0.308 -23.060 1.00 95.44 81 GLN A CA 1
ATOM 607 C C . GLN A 1 81 ? 17.917 -1.367 -21.992 1.00 95.44 81 GLN A C 1
ATOM 609 O O . GLN A 1 81 ? 17.654 -2.518 -22.336 1.00 95.44 81 GLN A O 1
ATOM 614 N N . TRP A 1 82 ? 17.930 -1.006 -20.703 1.00 94.19 82 TRP A N 1
ATOM 615 C CA . TRP A 1 82 ? 17.586 -1.956 -19.648 1.00 94.19 82 TRP A CA 1
ATOM 616 C C . TRP A 1 82 ? 16.125 -2.381 -19.742 1.00 94.19 82 TRP A C 1
ATOM 618 O O . TRP A 1 82 ? 15.847 -3.577 -19.711 1.00 94.19 82 TRP A O 1
ATOM 628 N N . ALA A 1 83 ? 15.202 -1.435 -19.923 1.00 93.69 83 ALA A N 1
ATOM 629 C CA . ALA A 1 83 ? 13.790 -1.749 -20.119 1.00 93.69 83 ALA A CA 1
ATOM 630 C C . ALA A 1 83 ? 13.562 -2.520 -21.426 1.00 93.69 83 ALA A C 1
ATOM 632 O O . ALA A 1 83 ? 12.951 -3.585 -21.397 1.00 93.69 83 ALA A O 1
ATOM 633 N N . GLU A 1 84 ? 14.127 -2.055 -22.543 1.00 94.62 84 GLU A N 1
ATOM 634 C CA . GLU A 1 84 ? 13.987 -2.701 -23.860 1.00 94.62 84 GLU A CA 1
ATOM 635 C C . GLU A 1 84 ? 14.388 -4.183 -23.848 1.00 94.62 84 GLU A C 1
ATOM 637 O O . GLU A 1 84 ? 13.756 -5.005 -24.506 1.00 94.62 84 GLU A O 1
ATOM 642 N N . ARG A 1 85 ? 15.432 -4.539 -23.088 1.00 92.31 85 ARG A N 1
ATOM 643 C CA . ARG A 1 85 ? 15.974 -5.906 -23.034 1.00 92.31 85 ARG A CA 1
ATOM 644 C C . ARG A 1 85 ? 15.336 -6.799 -21.974 1.00 92.31 85 ARG A C 1
ATOM 646 O O . ARG A 1 85 ? 15.580 -8.001 -21.993 1.00 92.31 85 ARG A O 1
ATOM 653 N N . THR A 1 86 ? 14.586 -6.239 -21.024 1.00 91.31 86 THR A N 1
ATOM 654 C CA . THR A 1 86 ? 14.084 -6.998 -19.861 1.00 91.31 86 THR A CA 1
ATOM 655 C C . THR A 1 86 ? 12.570 -6.958 -19.697 1.00 91.31 86 THR A C 1
ATOM 657 O O . THR A 1 86 ? 12.038 -7.741 -18.912 1.00 91.31 86 THR A O 1
ATOM 660 N N . LEU A 1 87 ? 11.866 -6.105 -20.449 1.00 90.06 87 LEU A N 1
ATOM 661 C CA . LEU A 1 87 ? 10.415 -5.960 -20.357 1.00 90.06 87 LEU A CA 1
ATOM 662 C C . LEU A 1 87 ? 9.669 -7.261 -20.678 1.00 90.06 87 LEU A C 1
ATOM 664 O O . LEU A 1 87 ? 8.721 -7.593 -19.978 1.00 90.06 87 LEU A O 1
ATOM 668 N N . GLU A 1 88 ? 10.109 -8.019 -21.685 1.00 89.38 88 GLU A N 1
ATOM 669 C CA . GLU A 1 88 ? 9.508 -9.318 -22.024 1.00 89.38 88 GLU A CA 1
ATOM 670 C C . GLU A 1 88 ? 9.570 -10.284 -20.834 1.00 89.38 88 GLU A C 1
ATOM 672 O O . GLU A 1 88 ? 8.544 -10.792 -20.384 1.00 89.38 88 GLU A O 1
ATOM 677 N N . THR A 1 89 ? 10.763 -10.469 -20.261 1.00 85.88 89 THR A N 1
ATOM 678 C CA . THR A 1 89 ? 10.968 -11.312 -19.079 1.00 85.88 89 THR A CA 1
ATOM 679 C C . THR A 1 89 ? 10.122 -10.834 -17.900 1.00 85.88 89 THR A C 1
ATOM 681 O O . THR A 1 89 ? 9.471 -11.646 -17.245 1.00 85.88 89 THR A O 1
ATOM 684 N N . TYR A 1 90 ? 10.082 -9.522 -17.653 1.00 83.75 90 TYR A N 1
ATOM 685 C CA . TYR A 1 90 ? 9.287 -8.923 -16.581 1.00 83.75 90 TYR A CA 1
ATOM 686 C C . TYR A 1 90 ? 7.786 -9.207 -16.741 1.00 83.75 90 TYR A C 1
ATOM 688 O O . TYR A 1 90 ? 7.137 -9.627 -15.788 1.00 83.75 90 TYR A O 1
ATOM 696 N N . LEU A 1 91 ? 7.240 -9.031 -17.948 1.00 84.38 91 LEU A N 1
ATOM 697 C CA . LEU A 1 91 ? 5.823 -9.267 -18.240 1.00 84.38 91 LEU A CA 1
ATOM 698 C C . LEU A 1 91 ? 5.460 -10.757 -18.315 1.00 84.38 91 LEU A C 1
ATOM 700 O O . LEU A 1 91 ? 4.297 -11.107 -18.132 1.00 84.38 91 LEU A O 1
ATOM 704 N N . SER A 1 92 ? 6.437 -11.634 -18.560 1.00 83.00 92 SER A N 1
ATOM 705 C CA . SER A 1 92 ? 6.249 -13.090 -18.515 1.00 83.00 92 SER A CA 1
ATOM 706 C C . SER A 1 92 ? 6.177 -13.653 -17.091 1.00 83.00 92 SER A C 1
ATOM 708 O O . SER A 1 92 ? 5.806 -14.815 -16.905 1.00 83.00 92 SER A O 1
ATOM 710 N N . ALA A 1 93 ? 6.535 -12.853 -16.078 1.00 77.81 93 ALA A N 1
ATOM 711 C CA . ALA A 1 93 ? 6.470 -13.279 -14.691 1.00 77.81 93 ALA A CA 1
ATOM 712 C C . ALA A 1 93 ? 5.009 -13.541 -14.283 1.00 77.81 93 ALA A C 1
ATOM 714 O O . ALA A 1 93 ? 4.133 -12.718 -14.563 1.00 77.81 93 ALA A O 1
ATOM 715 N N . PRO A 1 94 ? 4.719 -14.652 -13.584 1.00 71.75 94 PRO A N 1
ATOM 716 C CA . PRO A 1 94 ? 3.397 -14.849 -13.013 1.00 71.75 94 PRO A CA 1
ATOM 717 C C . PRO A 1 94 ? 3.100 -13.719 -12.022 1.00 71.75 94 PRO A C 1
ATOM 719 O O . PRO A 1 94 ? 3.953 -13.347 -11.212 1.00 71.75 94 PRO A O 1
ATOM 722 N N . ALA A 1 95 ? 1.880 -13.181 -12.082 1.00 64.12 95 ALA A N 1
ATOM 723 C CA . ALA A 1 95 ? 1.435 -12.169 -11.135 1.00 64.12 95 ALA A CA 1
ATOM 724 C C . ALA A 1 95 ? 1.583 -12.705 -9.698 1.00 64.12 95 ALA A C 1
ATOM 726 O O . ALA A 1 95 ? 1.216 -13.861 -9.447 1.00 64.12 95 ALA A O 1
ATOM 727 N N . PRO A 1 96 ? 2.095 -11.911 -8.739 1.00 62.31 96 PRO A N 1
ATOM 728 C CA . PRO A 1 96 ? 2.194 -12.388 -7.373 1.00 62.31 96 PRO A CA 1
ATOM 729 C C . PRO A 1 96 ? 0.786 -12.665 -6.835 1.00 62.31 96 PRO A C 1
ATOM 731 O O . PRO A 1 96 ? -0.119 -11.855 -7.059 1.00 62.31 96 PRO A O 1
ATOM 734 N N . PRO A 1 97 ? 0.583 -13.790 -6.131 1.00 55.91 97 PRO A N 1
ATOM 735 C CA . PRO A 1 97 ? -0.757 -14.316 -5.915 1.00 55.91 97 PRO A CA 1
ATOM 736 C C . PRO A 1 97 ? -1.618 -13.439 -5.000 1.00 55.91 97 PRO A C 1
ATOM 738 O O . PRO A 1 97 ? -2.830 -13.438 -5.173 1.00 55.91 97 PRO A O 1
ATOM 741 N N . VAL A 1 98 ? -1.038 -12.669 -4.069 1.00 62.78 98 VAL A N 1
ATOM 742 C CA . VAL A 1 98 ? -1.785 -11.797 -3.142 1.00 62.78 98 VAL A CA 1
ATOM 743 C C . VAL A 1 98 ? -0.891 -10.742 -2.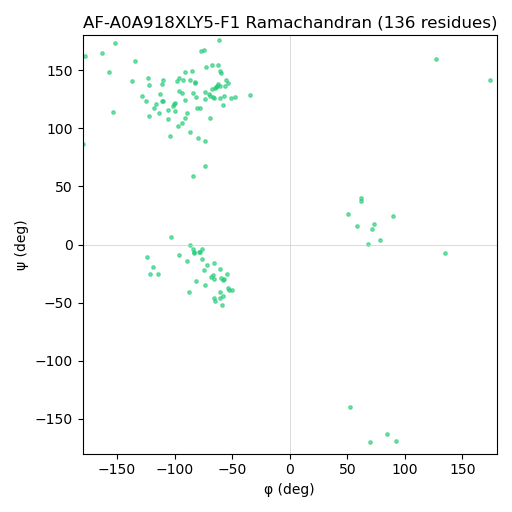473 1.00 62.78 98 VAL A C 1
ATOM 745 O O . VAL A 1 98 ? 0.334 -10.869 -2.443 1.00 62.78 98 VAL A O 1
ATOM 748 N N . CYS A 1 99 ? -1.512 -9.722 -1.873 1.00 63.69 99 CYS A N 1
ATOM 749 C CA . CYS A 1 99 ? -0.888 -8.903 -0.833 1.00 63.69 99 CYS A CA 1
ATOM 750 C C . CYS A 1 99 ? -0.482 -9.766 0.375 1.00 63.69 99 CYS A C 1
ATOM 752 O O . CYS A 1 99 ? -1.166 -10.733 0.713 1.00 63.69 99 CYS A O 1
ATOM 754 N N . SER A 1 100 ? 0.609 -9.403 1.051 1.00 60.66 100 SER A N 1
ATOM 755 C CA . SER A 1 100 ? 1.010 -10.050 2.307 1.00 60.66 100 SER A CA 1
ATOM 756 C C . SER A 1 100 ? 0.817 -9.104 3.483 1.00 60.66 100 SER A C 1
ATOM 758 O O . SER A 1 100 ? 1.051 -7.901 3.375 1.00 60.66 100 SER A O 1
ATOM 760 N N . THR A 1 101 ? 0.377 -9.635 4.620 1.00 56.31 101 THR A N 1
ATOM 761 C CA . THR A 1 101 ? 0.181 -8.848 5.841 1.00 56.31 101 THR A CA 1
ATOM 762 C C . THR A 1 101 ? 1.189 -9.283 6.892 1.00 56.31 101 THR A C 1
ATOM 764 O O . THR A 1 101 ? 1.327 -10.468 7.205 1.00 56.31 101 THR A O 1
ATOM 767 N N . ARG A 1 102 ? 1.891 -8.307 7.463 1.00 53.03 102 ARG A N 1
ATOM 768 C CA . ARG A 1 102 ? 2.767 -8.459 8.619 1.00 53.03 102 ARG A CA 1
ATOM 769 C C . ARG A 1 102 ? 2.223 -7.597 9.748 1.00 53.03 102 ARG A C 1
ATOM 771 O O . ARG A 1 102 ? 2.190 -6.380 9.628 1.00 53.03 102 ARG A O 1
ATOM 778 N N . ALA A 1 103 ? 1.835 -8.210 10.859 1.00 50.91 103 ALA A N 1
ATOM 779 C CA . ALA A 1 103 ? 1.436 -7.467 12.048 1.00 50.91 103 ALA A CA 1
ATOM 780 C C . ALA A 1 103 ? 2.594 -7.427 13.056 1.00 50.91 103 ALA A C 1
ATOM 782 O O . ALA A 1 103 ? 3.011 -8.466 13.579 1.00 50.91 103 ALA A O 1
ATOM 783 N N . PHE A 1 104 ? 3.134 -6.236 13.329 1.00 38.22 104 PHE A N 1
ATOM 784 C CA . PHE A 1 104 ? 4.085 -6.029 14.420 1.00 38.22 104 PHE A CA 1
ATOM 785 C C . PHE A 1 104 ? 3.336 -5.495 15.644 1.00 38.22 104 PHE A C 1
ATOM 787 O O . PHE A 1 104 ? 3.024 -4.315 15.732 1.00 38.22 104 PHE A O 1
ATOM 794 N N . GLY A 1 105 ? 3.068 -6.372 16.615 1.00 37.66 105 GLY A N 1
ATOM 795 C CA . GLY A 1 105 ? 2.591 -5.941 17.935 1.00 37.66 105 GLY A CA 1
ATOM 796 C C . GLY A 1 105 ? 1.075 -5.819 18.123 1.00 37.66 105 GLY A C 1
ATOM 797 O O . GLY A 1 105 ? 0.647 -5.132 19.045 1.00 37.66 105 GLY A O 1
ATOM 798 N N . GLY A 1 106 ? 0.261 -6.529 17.340 1.00 40.28 106 GLY A N 1
ATOM 799 C CA . GLY A 1 106 ? -1.149 -6.755 17.660 1.00 40.28 106 GLY A CA 1
ATOM 800 C C . GLY A 1 106 ? -1.835 -7.645 16.625 1.00 40.28 106 GLY A C 1
ATOM 801 O O . GLY A 1 106 ? -1.306 -7.868 15.541 1.00 40.28 106 GLY A O 1
ATOM 802 N N . GLN A 1 107 ? -2.980 -8.207 16.989 1.00 42.94 107 GLN A N 1
ATOM 803 C CA . GLN A 1 107 ? -3.698 -9.204 16.195 1.00 42.94 107 GLN A CA 1
ATOM 804 C C . GLN A 1 107 ? -4.624 -8.532 15.174 1.00 42.94 107 GLN A C 1
ATOM 806 O O . GLN A 1 107 ? -5.271 -7.539 15.500 1.00 42.94 107 GLN A O 1
ATOM 811 N N . VAL A 1 108 ? -4.728 -9.087 13.962 1.00 51.22 108 VAL A N 1
ATOM 812 C CA . VAL A 1 108 ? -5.903 -8.830 13.116 1.00 51.22 108 VAL A CA 1
ATOM 813 C C . VAL A 1 108 ? -7.001 -9.758 13.622 1.00 51.22 108 VAL A C 1
ATOM 815 O O . VAL A 1 108 ? -6.806 -10.973 13.639 1.00 51.22 108 VAL A O 1
ATOM 818 N N . LEU A 1 109 ? -8.103 -9.196 14.116 1.00 46.16 109 LEU A N 1
ATOM 819 C CA . LEU A 1 109 ? -9.260 -9.973 14.561 1.00 46.16 109 LEU A CA 1
ATOM 820 C C . LEU A 1 109 ? -10.358 -9.825 13.512 1.00 46.16 109 LEU A C 1
ATOM 822 O O . LEU A 1 109 ? -10.868 -8.725 13.301 1.00 46.16 109 LEU A O 1
ATOM 826 N N . ASP A 1 110 ? -10.725 -10.926 12.866 1.00 47.53 110 ASP A N 1
ATOM 827 C CA . ASP A 1 110 ? -11.963 -11.001 12.098 1.00 47.53 110 ASP A CA 1
ATOM 828 C C . ASP A 1 110 ? -13.122 -11.196 13.091 1.00 47.53 110 ASP A C 1
ATOM 830 O O . ASP A 1 110 ? -13.163 -12.172 13.843 1.00 47.53 110 ASP A O 1
ATOM 834 N N . GLY A 1 111 ? -14.049 -10.245 13.146 1.00 38.84 111 GLY A N 1
ATOM 835 C CA . GLY A 1 111 ? -15.266 -10.329 13.943 1.00 38.84 111 GLY A CA 1
ATOM 836 C C . GLY A 1 111 ? -16.259 -11.296 13.302 1.00 38.84 111 GLY A C 1
ATOM 837 O O . GLY A 1 111 ? -16.625 -11.150 12.138 1.00 38.84 111 GLY A O 1
ATOM 838 N N . ALA A 1 112 ? -16.721 -12.288 14.062 1.00 37.94 112 ALA A N 1
ATOM 839 C CA . ALA A 1 112 ? -17.792 -13.177 13.629 1.00 37.94 112 ALA A CA 1
ATOM 840 C C . ALA A 1 112 ? -19.120 -12.397 13.560 1.00 37.94 112 ALA A C 1
ATOM 842 O O . ALA A 1 112 ? -19.676 -12.039 14.597 1.00 37.94 112 ALA A O 1
ATOM 843 N N . GLY A 1 113 ? -19.642 -12.125 12.359 1.00 36.56 113 GLY A N 1
ATOM 844 C CA . GLY A 1 113 ? -20.940 -11.455 12.231 1.00 36.56 113 GLY A CA 1
ATOM 845 C C . GLY A 1 113 ? -21.421 -11.205 10.801 1.00 36.56 113 GLY A C 1
ATOM 846 O O . GLY A 1 113 ? -21.240 -10.117 10.270 1.00 36.56 113 GLY A O 1
ATOM 847 N N . GLY A 1 114 ? -22.102 -12.183 10.197 1.00 31.92 114 GLY A N 1
ATOM 848 C CA . GLY A 1 114 ? -22.903 -12.011 8.975 1.00 31.92 114 GLY A CA 1
ATOM 849 C C . GLY A 1 114 ? -23.437 -13.352 8.446 1.00 31.92 114 GLY A C 1
ATOM 850 O O . GLY A 1 114 ? -22.724 -14.349 8.561 1.00 31.92 114 GLY A O 1
ATOM 851 N N . PRO A 1 115 ? -24.678 -13.437 7.914 1.00 29.95 115 PRO A N 1
ATOM 852 C CA . PRO A 1 115 ? -25.261 -14.712 7.500 1.00 29.95 115 PRO A CA 1
ATOM 853 C C . PRO A 1 115 ? -24.506 -15.290 6.298 1.00 29.95 115 PRO A C 1
ATOM 855 O O . PRO A 1 115 ? -24.325 -14.622 5.279 1.00 29.95 115 PRO A O 1
ATOM 858 N N . ALA A 1 116 ? -24.080 -16.545 6.436 1.00 30.92 116 ALA A N 1
ATOM 859 C CA . ALA A 1 116 ? -23.408 -17.315 5.402 1.00 30.92 116 ALA A CA 1
ATOM 860 C C . ALA A 1 116 ? -24.285 -17.407 4.143 1.00 30.92 116 ALA A C 1
ATOM 862 O O . ALA A 1 116 ? -25.394 -17.940 4.187 1.00 30.92 116 ALA A O 1
ATOM 863 N N . ARG A 1 117 ? -23.785 -16.903 3.011 1.00 28.89 117 ARG A N 1
ATOM 864 C CA . ARG A 1 117 ? -24.254 -17.338 1.692 1.00 28.89 117 ARG A CA 1
ATOM 865 C C . ARG A 1 117 ? -23.365 -18.495 1.253 1.00 28.89 117 ARG A C 1
ATOM 867 O O . ARG A 1 117 ? -22.144 -18.377 1.279 1.00 28.89 117 ARG A O 1
ATOM 874 N N . GLU A 1 118 ? -23.998 -19.619 0.934 1.00 26.77 118 GLU A N 1
ATOM 875 C CA . GLU A 1 118 ? -23.356 -20.867 0.519 1.00 26.77 118 GLU A CA 1
ATOM 876 C C . GLU A 1 118 ? -22.353 -20.626 -0.621 1.00 26.77 118 GLU A C 1
ATOM 878 O O . GLU A 1 118 ? -22.707 -20.050 -1.648 1.00 26.77 118 GLU A O 1
ATOM 883 N N . GLY A 1 119 ? -21.106 -21.078 -0.440 1.00 27.88 119 GLY A N 1
ATOM 884 C CA . GLY A 1 119 ? -20.138 -21.212 -1.537 1.00 27.88 119 GLY A CA 1
ATOM 885 C C . GLY A 1 119 ? -18.713 -20.706 -1.296 1.00 27.88 119 GLY A C 1
ATOM 886 O O . GLY A 1 119 ? -17.856 -20.967 -2.132 1.00 27.88 119 GLY A O 1
ATOM 887 N N . GLY A 1 120 ? -18.412 -20.036 -0.182 1.00 27.42 120 GLY A N 1
ATOM 888 C CA . GLY A 1 120 ? -17.042 -19.611 0.131 1.00 27.42 120 GLY A CA 1
ATOM 889 C C . GLY A 1 120 ? -16.836 -19.480 1.631 1.00 27.42 120 GLY A C 1
ATOM 890 O O . GLY A 1 120 ? -17.475 -18.647 2.270 1.00 27.42 120 GLY A O 1
ATOM 891 N N . GLY A 1 121 ? -15.988 -20.335 2.204 1.00 23.81 121 GLY A N 1
ATOM 892 C CA . GLY A 1 121 ? -15.619 -20.255 3.613 1.00 23.81 121 GLY A CA 1
ATOM 893 C C . GLY A 1 121 ? -14.958 -18.910 3.906 1.00 23.81 121 GLY A C 1
ATOM 894 O O . GLY A 1 121 ? -14.020 -18.511 3.228 1.00 23.81 121 GLY A O 1
ATOM 895 N N . HIS A 1 122 ? -15.475 -18.190 4.895 1.00 34.47 122 HIS A N 1
ATOM 896 C CA . HIS A 1 122 ? -14.754 -17.099 5.535 1.00 34.47 122 HIS A CA 1
ATOM 897 C C . HIS A 1 122 ? -14.278 -17.638 6.884 1.00 34.47 122 HIS A C 1
ATOM 899 O O . HIS A 1 122 ? -15.049 -17.613 7.846 1.00 34.47 122 HIS A O 1
ATOM 905 N N . HIS A 1 123 ? -13.055 -18.173 6.965 1.00 29.41 123 HIS A N 1
ATOM 906 C CA . HIS A 1 123 ? -12.471 -18.520 8.257 1.00 29.41 123 HIS A CA 1
ATOM 907 C C . HIS A 1 123 ? -11.639 -17.350 8.799 1.00 29.41 123 HIS A C 1
ATOM 909 O O . HIS A 1 123 ? -10.984 -16.604 8.074 1.00 29.41 123 HIS A O 1
ATOM 915 N N . ALA A 1 124 ? -11.722 -17.160 10.116 1.00 33.97 124 ALA A N 1
ATOM 91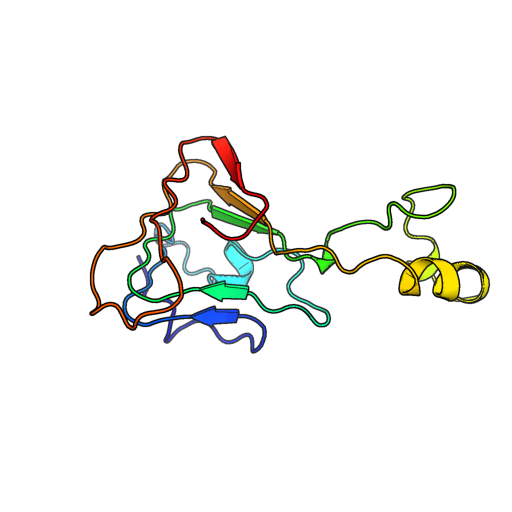6 C CA . ALA A 1 124 ? -11.000 -16.121 10.836 1.00 33.97 124 ALA A CA 1
ATOM 917 C C . ALA A 1 124 ? -9.486 -16.378 10.774 1.00 33.97 124 ALA A C 1
ATOM 919 O O . ALA A 1 124 ? -9.023 -17.444 11.193 1.00 33.97 124 ALA A O 1
ATOM 920 N N . VAL A 1 125 ? -8.694 -15.399 10.327 1.00 39.09 125 VAL A N 1
ATOM 921 C CA . VAL A 1 125 ? -7.228 -15.491 10.409 1.00 39.09 125 VAL A CA 1
ATOM 922 C C . VAL A 1 125 ? -6.748 -14.827 11.673 1.00 39.09 125 VAL A C 1
ATOM 924 O O . VAL A 1 125 ? -6.631 -13.610 11.774 1.00 39.09 125 VAL A O 1
ATOM 927 N N . HIS A 1 126 ? -6.381 -15.661 12.641 1.00 38.34 126 HIS A N 1
ATOM 928 C CA . HIS A 1 126 ? -5.709 -15.197 13.840 1.00 38.34 126 HIS A CA 1
ATOM 929 C C . HIS A 1 126 ? -4.217 -14.956 13.566 1.00 38.34 126 HIS A C 1
ATOM 931 O O . HIS A 1 126 ? -3.363 -15.849 13.702 1.00 38.34 126 HIS A O 1
ATOM 937 N N . ALA A 1 127 ? -3.880 -13.721 13.192 1.00 50.00 127 ALA A N 1
ATOM 938 C CA . ALA A 1 127 ? -2.495 -13.305 13.041 1.00 50.00 127 ALA A CA 1
ATOM 939 C C . ALA A 1 127 ? -1.821 -13.129 14.412 1.00 50.00 127 ALA A C 1
ATOM 941 O O . ALA A 1 127 ? -1.848 -12.064 15.020 1.00 50.00 127 ALA A O 1
ATOM 942 N N . GLY A 1 128 ? -1.231 -14.215 14.919 1.00 40.03 128 GLY A N 1
ATOM 943 C CA . GLY A 1 128 ? -0.390 -14.190 16.119 1.00 40.03 128 GLY A CA 1
ATOM 944 C C . GLY A 1 128 ? 0.859 -13.317 15.941 1.00 40.03 128 GLY A C 1
ATOM 945 O O . GLY A 1 128 ? 1.349 -13.122 14.829 1.00 40.03 128 GLY A O 1
ATOM 946 N N . GLN A 1 129 ? 1.374 -12.804 17.057 1.00 45.91 129 GLN A N 1
ATOM 947 C CA . GLN A 1 129 ? 2.497 -11.868 17.136 1.00 45.91 129 GLN A CA 1
ATOM 948 C C . GLN A 1 129 ? 3.703 -12.297 16.276 1.00 45.91 129 GLN A C 1
ATOM 950 O O . GLN A 1 129 ? 4.189 -13.419 16.392 1.00 45.91 129 GLN A O 1
ATOM 955 N N . GLY A 1 130 ? 4.188 -11.397 15.412 1.00 47.47 130 GLY A N 1
ATOM 956 C CA . GLY A 1 130 ? 5.391 -11.615 14.599 1.00 47.47 130 GLY A CA 1
ATOM 957 C C . GLY A 1 130 ? 5.207 -12.506 13.364 1.00 47.47 130 GLY A C 1
ATOM 958 O O . GLY A 1 130 ? 6.189 -12.765 12.668 1.00 47.47 130 GLY A O 1
ATOM 959 N N . ARG A 1 131 ? 3.984 -12.958 13.056 1.00 51.94 131 ARG A N 1
ATOM 960 C CA . ARG A 1 131 ? 3.719 -13.782 11.869 1.00 51.94 131 ARG A CA 1
ATOM 961 C C . ARG A 1 131 ? 3.551 -12.941 10.600 1.00 51.94 131 ARG A C 1
ATOM 963 O O . ARG A 1 131 ? 2.914 -11.888 10.604 1.00 51.94 131 ARG A O 1
ATOM 970 N N . GLN A 1 132 ? 4.132 -13.437 9.512 1.00 50.06 132 GLN A N 1
ATOM 971 C CA . GLN A 1 132 ? 3.848 -12.996 8.149 1.00 50.06 132 GLN A CA 1
ATOM 972 C C . GLN A 1 132 ? 2.811 -13.946 7.551 1.00 50.06 132 GLN A C 1
ATOM 974 O O . GLN A 1 132 ? 2.977 -15.161 7.643 1.00 50.06 132 GLN A O 1
ATOM 979 N N . PHE A 1 133 ? 1.765 -13.397 6.940 1.00 54.09 133 PHE A N 1
ATOM 980 C CA . PHE A 1 133 ? 0.788 -14.172 6.182 1.00 54.09 133 PHE A CA 1
ATOM 981 C C . PHE A 1 133 ? 0.937 -13.856 4.699 1.00 54.09 133 PHE A C 1
ATOM 983 O O . PHE A 1 133 ? 0.867 -12.697 4.289 1.00 54.09 133 PHE A O 1
ATOM 990 N N . GLN A 1 134 ? 1.157 -14.907 3.913 1.00 48.62 134 GLN A N 1
ATOM 991 C CA . GLN A 1 134 ? 1.078 -14.897 2.458 1.00 48.62 134 GLN A CA 1
ATOM 992 C C . GLN A 1 134 ? -0.062 -15.842 2.072 1.00 48.62 134 GLN A C 1
ATOM 994 O O . GLN A 1 134 ? -0.041 -17.011 2.446 1.00 48.62 134 GLN A O 1
ATOM 999 N N . GLY A 1 135 ? -1.063 -15.327 1.369 1.00 43.31 135 GLY A N 1
ATOM 1000 C CA . GLY A 1 135 ? -2.262 -16.066 0.957 1.00 43.31 135 GLY A CA 1
ATOM 1001 C C . GLY A 1 135 ? -3.552 -15.353 1.366 1.00 43.31 135 GLY A C 1
ATOM 1002 O O . GLY A 1 135 ? -3.549 -14.518 2.271 1.00 43.31 135 GLY A O 1
ATOM 1003 N N . GLN A 1 136 ? -4.665 -15.685 0.707 1.00 36.00 136 GLN A N 1
ATOM 1004 C CA . GLN A 1 136 ? -5.969 -15.481 1.332 1.00 36.00 136 GLN A CA 1
ATOM 1005 C C . GLN A 1 136 ? -6.040 -16.386 2.565 1.00 36.00 136 GLN A C 1
ATOM 1007 O O . GLN A 1 136 ? -5.623 -17.544 2.525 1.00 36.00 136 GLN A O 1
ATOM 1012 N N . ALA A 1 137 ? -6.537 -15.817 3.658 1.00 34.53 137 ALA A N 1
ATOM 1013 C CA . ALA A 1 137 ? -7.150 -16.563 4.744 1.00 34.53 137 ALA A CA 1
ATOM 1014 C C . ALA A 1 137 ? -7.914 -17.787 4.211 1.00 34.53 137 ALA A C 1
ATOM 1016 O O . ALA A 1 137 ? -8.708 -17.572 3.291 1.00 34.53 137 ALA A O 1
ATOM 1017 N N . PRO A 1 138 ? -7.695 -19.015 4.723 1.00 29.28 138 PRO A N 1
ATOM 1018 C CA . PRO A 1 138 ? -8.583 -20.123 4.394 1.00 29.28 138 PRO A CA 1
ATOM 1019 C C . PRO A 1 138 ? -10.044 -19.803 4.733 1.00 29.28 138 PRO A C 1
ATOM 1021 O O . PRO A 1 138 ? -10.303 -18.922 5.586 1.00 29.28 138 PRO A O 1
#

Organism: NCBI:txid141693

Foldseek 3Di:
DDDQCVQDDDPQEAEEAQEDEPQVPPPDGCCVQAEPPSDDDHHHHDYYQKYHYPQKHKYFQNPAFAPFDDDSPNQLVVDDPSVVVCVVRVVPGDRQPGIKMFHAPDWIFRDPDDDDDPDDDDDTDTPPHGDIDDDPDD

Mean predicted aligned error: 10.22 Å